Protein AF-A0A9E6D3R3-F1 (afdb_monomer_lite)

pLDDT: mean 86.14, std 13.9, range [54.16, 97.5]

Radius of gyration: 13.27 Å; chains: 1; bounding box: 21×15×46 Å

Structure (mmCIF, N/CA/C/O backbone):
data_AF-A0A9E6D3R3-F1
#
_entry.id   AF-A0A9E6D3R3-F1
#
loop_
_atom_site.group_PDB
_atom_site.id
_atom_site.type_symbol
_atom_site.label_atom_id
_atom_site.label_alt_id
_atom_site.label_comp_id
_atom_site.label_asym_id
_atom_site.label_ent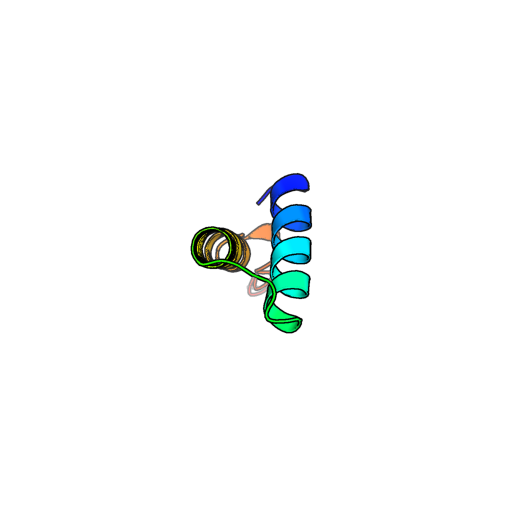ity_id
_atom_site.label_seq_id
_atom_site.pdbx_PDB_ins_code
_atom_site.Cartn_x
_atom_site.Cartn_y
_atom_site.Cartn_z
_atom_site.occupancy
_atom_site.B_iso_or_equiv
_atom_site.auth_seq_id
_atom_site.auth_comp_id
_atom_site.auth_asym_id
_atom_site.auth_atom_id
_atom_site.pdbx_PDB_model_num
ATOM 1 N N . MET A 1 1 ? 7.775 4.488 -9.550 1.00 86.81 1 MET A N 1
ATOM 2 C CA . MET A 1 1 ? 7.645 3.997 -8.159 1.00 86.81 1 MET A CA 1
ATOM 3 C C . MET A 1 1 ? 8.927 3.258 -7.802 1.00 86.81 1 MET A C 1
ATOM 5 O O . MET A 1 1 ? 9.460 2.614 -8.692 1.00 86.81 1 MET A O 1
ATOM 9 N N . ASP A 1 2 ? 9.452 3.370 -6.579 1.00 90.56 2 ASP A N 1
ATOM 10 C CA . ASP A 1 2 ? 10.571 2.522 -6.121 1.00 90.56 2 ASP A CA 1
ATOM 11 C C . ASP A 1 2 ? 10.107 1.365 -5.210 1.00 90.56 2 ASP A C 1
ATOM 13 O O . ASP A 1 2 ? 8.936 1.282 -4.837 1.00 90.56 2 ASP A O 1
ATOM 17 N N . VAL A 1 3 ? 11.022 0.451 -4.858 1.00 91.38 3 VAL A N 1
ATOM 18 C CA . VAL A 1 3 ? 10.714 -0.739 -4.038 1.00 91.38 3 VAL A CA 1
ATOM 19 C C . VAL A 1 3 ? 10.162 -0.369 -2.659 1.00 91.38 3 VAL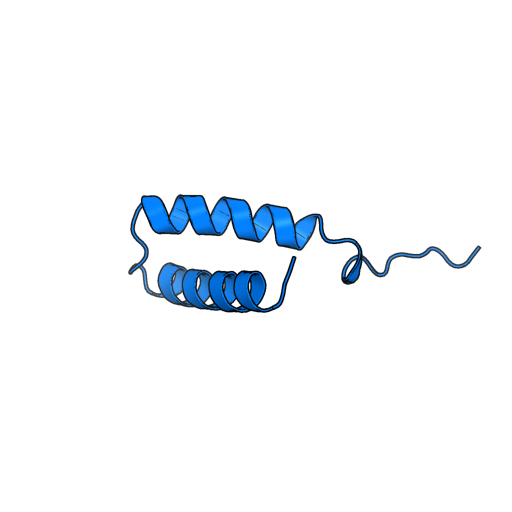 A C 1
ATOM 21 O O . VAL A 1 3 ? 9.226 -1.008 -2.188 1.00 91.38 3 VAL A O 1
ATOM 24 N N . LYS A 1 4 ? 10.691 0.678 -2.018 1.00 95.50 4 LYS A N 1
ATOM 25 C CA . LYS A 1 4 ? 10.234 1.096 -0.684 1.00 95.50 4 LYS A CA 1
ATOM 26 C C . LYS A 1 4 ? 8.840 1.701 -0.757 1.00 95.50 4 LYS A C 1
ATOM 28 O O . LYS A 1 4 ? 8.010 1.455 0.112 1.00 95.50 4 LYS A O 1
ATOM 33 N N . GLU A 1 5 ? 8.583 2.491 -1.792 1.00 94.94 5 GLU A N 1
ATOM 34 C CA . GLU A 1 5 ? 7.263 3.051 -2.068 1.00 94.94 5 GLU A CA 1
ATOM 35 C C . GLU A 1 5 ? 6.236 1.952 -2.365 1.00 94.94 5 GLU A C 1
ATOM 37 O O . GLU A 1 5 ? 5.101 2.039 -1.898 1.00 94.94 5 GLU A O 1
ATOM 42 N N . PHE A 1 6 ? 6.634 0.899 -3.082 1.00 93.62 6 PHE A N 1
ATOM 43 C CA . PHE A 1 6 ? 5.788 -0.265 -3.345 1.00 93.62 6 PHE A CA 1
ATOM 44 C C . PHE A 1 6 ? 5.483 -1.068 -2.070 1.00 93.62 6 PHE A C 1
ATOM 46 O O . PHE A 1 6 ? 4.324 -1.364 -1.783 1.00 93.62 6 PHE A O 1
ATOM 53 N N . GLU A 1 7 ? 6.493 -1.366 -1.249 1.00 96.56 7 GLU A N 1
ATOM 54 C CA . GLU A 1 7 ? 6.302 -2.015 0.057 1.00 96.56 7 GLU A CA 1
ATOM 55 C C . GLU A 1 7 ? 5.390 -1.186 0.970 1.00 96.56 7 GLU A C 1
ATOM 57 O O . GLU A 1 7 ? 4.516 -1.726 1.655 1.00 96.56 7 GLU A O 1
ATOM 62 N N . ARG A 1 8 ? 5.545 0.143 0.944 1.00 97.50 8 ARG A N 1
ATOM 63 C CA . ARG A 1 8 ? 4.688 1.063 1.691 1.00 97.50 8 ARG A CA 1
ATOM 64 C C . ARG A 1 8 ? 3.247 1.035 1.188 1.00 97.50 8 ARG A C 1
ATOM 66 O O . ARG A 1 8 ? 2.334 1.007 2.013 1.00 97.50 8 ARG A O 1
ATOM 73 N N . LEU A 1 9 ? 3.038 1.004 -0.128 1.00 96.50 9 LEU A N 1
A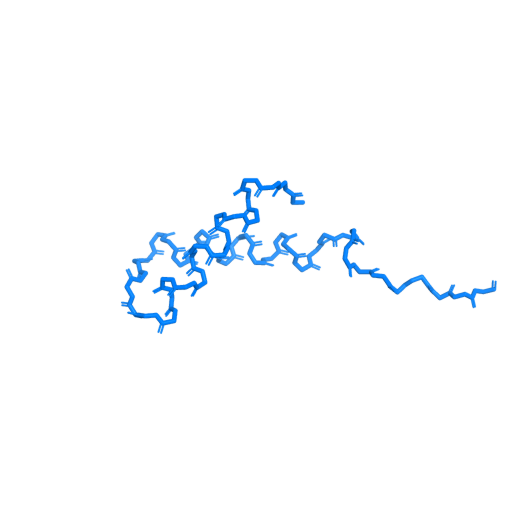TOM 74 C CA . LEU A 1 9 ? 1.711 0.866 -0.725 1.00 96.50 9 LEU A CA 1
ATOM 75 C C . LEU A 1 9 ? 1.041 -0.450 -0.299 1.00 96.50 9 LEU A C 1
ATOM 77 O O . LEU A 1 9 ? -0.127 -0.435 0.094 1.00 96.50 9 LEU A O 1
ATOM 81 N N . ASN A 1 10 ? 1.777 -1.566 -0.285 1.00 95.69 10 ASN A N 1
ATOM 82 C CA . ASN A 1 10 ? 1.256 -2.858 0.177 1.00 95.69 10 ASN A CA 1
ATOM 83 C C . ASN A 1 10 ? 0.847 -2.812 1.654 1.00 95.69 10 ASN A C 1
ATOM 85 O O . ASN A 1 10 ? -0.277 -3.177 1.995 1.00 95.69 10 ASN A O 1
ATOM 89 N N . TYR A 1 11 ? 1.708 -2.272 2.520 1.00 96.94 11 TYR A N 1
ATOM 90 C CA . TYR A 1 11 ? 1.397 -2.105 3.941 1.00 96.94 11 TYR A CA 1
ATOM 91 C C . TYR A 1 11 ? 0.119 -1.279 4.166 1.00 96.94 11 TYR A C 1
ATOM 93 O O . TYR A 1 11 ? -0.738 -1.638 4.976 1.00 96.94 11 TYR A O 1
ATOM 101 N N . LEU A 1 12 ? -0.031 -0.164 3.445 1.00 97.12 12 LEU A N 1
ATOM 102 C CA . LEU A 1 12 ? -1.213 0.692 3.553 1.00 97.12 12 LEU A CA 1
ATOM 103 C C . LEU A 1 12 ? -2.475 0.021 2.992 1.00 97.12 12 LEU A C 1
ATOM 105 O O . LEU A 1 12 ? -3.561 0.236 3.533 1.00 97.12 12 LEU A O 1
ATOM 109 N N . SER A 1 13 ? -2.333 -0.821 1.966 1.00 95.00 13 SER A N 1
ATOM 110 C CA . SER A 1 13 ? -3.430 -1.623 1.410 1.00 95.00 13 SER A CA 1
ATOM 111 C C . SER A 1 13 ? -3.967 -2.608 2.449 1.00 95.00 13 SER A C 1
ATOM 113 O O . SER A 1 13 ? -5.161 -2.612 2.742 1.00 95.00 13 SER A O 1
ATOM 115 N N . GLU A 1 14 ? -3.082 -3.382 3.084 1.00 95.69 14 GLU A N 1
ATOM 116 C CA . GLU A 1 14 ? -3.453 -4.315 4.157 1.00 95.69 14 GLU A CA 1
ATOM 117 C C . GLU A 1 14 ? -4.105 -3.594 5.338 1.00 95.69 14 GLU A C 1
ATOM 119 O O . GLU A 1 14 ? -5.099 -4.053 5.901 1.00 95.69 14 GLU A O 1
ATOM 124 N N . LYS A 1 15 ? -3.568 -2.433 5.713 1.00 94.56 15 LYS A N 1
ATOM 125 C CA . LYS A 1 15 ? -4.099 -1.645 6.823 1.00 94.56 15 LYS A CA 1
ATOM 126 C C . LYS A 1 15 ? -5.490 -1.078 6.532 1.00 94.56 15 LYS A C 1
ATOM 128 O O . LYS A 1 15 ? -6.326 -1.048 7.434 1.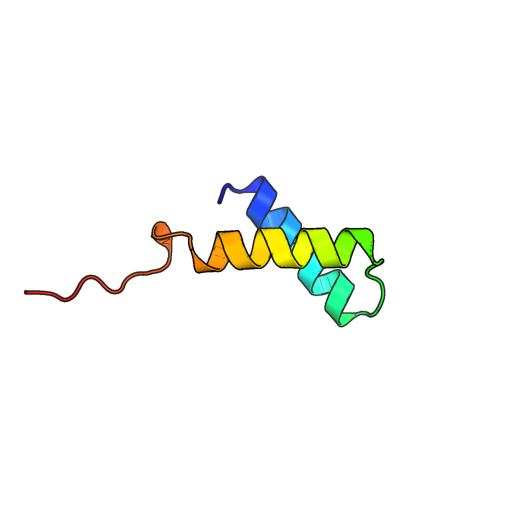00 94.56 15 LYS A O 1
ATOM 133 N N . SER A 1 16 ? -5.736 -0.667 5.288 1.00 90.56 16 SER A N 1
ATOM 134 C CA . SER A 1 16 ? -7.032 -0.150 4.833 1.00 90.56 16 SER A CA 1
ATOM 135 C C . SER A 1 16 ? -8.098 -1.246 4.783 1.00 90.56 16 SER A C 1
ATOM 137 O O . SER A 1 16 ? -9.227 -0.999 5.182 1.00 90.56 16 SER A O 1
ATOM 139 N N . LEU A 1 17 ? -7.737 -2.472 4.382 1.00 91.62 17 LEU A N 1
ATOM 140 C CA . LEU A 1 17 ? -8.650 -3.627 4.401 1.00 91.62 17 LEU A CA 1
ATOM 141 C C . LEU A 1 17 ? -9.086 -4.038 5.815 1.00 91.62 17 LEU A C 1
ATOM 143 O O . LEU A 1 17 ? -10.137 -4.649 5.981 1.00 91.62 17 LEU A O 1
ATOM 147 N N . ASN A 1 18 ? -8.276 -3.716 6.822 1.00 92.62 18 ASN A N 1
ATOM 148 C CA . ASN A 1 18 ? -8.537 -4.038 8.222 1.00 92.62 18 ASN A CA 1
ATOM 149 C C . ASN A 1 18 ? -9.116 -2.848 9.020 1.00 92.62 18 ASN A C 1
ATOM 151 O O . ASN A 1 18 ? -9.024 -2.865 10.245 1.00 92.62 18 ASN A O 1
ATOM 155 N N . ASP A 1 19 ? -9.634 -1.801 8.356 1.00 80.88 19 ASP A N 1
ATOM 156 C CA . ASP A 1 19 ? -10.188 -0.569 8.964 1.00 80.88 19 ASP A CA 1
ATOM 157 C C . ASP A 1 19 ? -9.256 0.136 9.973 1.00 80.88 19 ASP A C 1
ATOM 159 O O . ASP A 1 19 ? -9.679 0.913 10.829 1.00 80.88 19 ASP A O 1
ATOM 163 N N . ASN A 1 20 ? -7.949 -0.100 9.862 1.00 88.06 20 ASN A N 1
ATOM 164 C CA . ASN A 1 20 ? -6.956 0.385 10.819 1.00 88.06 20 ASN A CA 1
ATOM 165 C C . ASN A 1 20 ? -6.171 1.600 10.309 1.00 88.06 20 ASN A C 1
ATOM 167 O O . ASN A 1 20 ? -5.293 2.098 11.018 1.00 88.06 20 ASN A O 1
ATOM 171 N N . ALA A 1 21 ? -6.431 2.063 9.084 1.00 90.06 21 ALA A N 1
ATOM 172 C CA . ALA A 1 21 ? -5.737 3.195 8.482 1.00 90.06 21 ALA A CA 1
ATOM 173 C C . ALA A 1 21 ? -6.289 4.520 9.023 1.00 90.06 21 ALA A C 1
ATOM 175 O O . ALA A 1 21 ? -7.494 4.756 9.028 1.00 90.06 21 ALA A O 1
ATOM 176 N N . ASN A 1 22 ? -5.405 5.417 9.461 1.00 94.25 22 ASN A N 1
ATOM 177 C CA . ASN A 1 22 ? -5.826 6.766 9.843 1.00 94.25 22 ASN A CA 1
ATOM 178 C C . ASN A 1 22 ? -5.888 7.710 8.628 1.00 94.25 22 ASN A C 1
ATOM 180 O O . ASN A 1 22 ? -5.335 7.428 7.568 1.00 94.25 22 ASN A O 1
ATOM 184 N N . LEU A 1 23 ? -6.496 8.889 8.799 1.00 95.06 23 LEU A N 1
ATOM 185 C CA . LEU A 1 23 ? -6.673 9.870 7.719 1.00 95.06 23 LEU A CA 1
ATOM 186 C C . LEU A 1 23 ? -5.366 10.255 7.001 1.00 95.06 23 LEU A C 1
ATOM 188 O O . LEU A 1 23 ? -5.373 10.504 5.797 1.00 95.06 23 LEU A O 1
ATOM 192 N N . ARG A 1 24 ? -4.241 10.338 7.721 1.00 96.31 24 ARG A N 1
ATOM 193 C CA . ARG A 1 24 ? -2.943 10.657 7.110 1.00 96.31 24 ARG A CA 1
ATOM 194 C C . ARG A 1 24 ? -2.463 9.506 6.229 1.00 96.31 24 ARG A C 1
ATOM 196 O O . ARG A 1 24 ? -1.971 9.753 5.135 1.00 96.31 24 ARG A O 1
ATOM 203 N N . GLU A 1 25 ? -2.628 8.280 6.704 1.00 96.88 25 GLU A N 1
ATOM 204 C CA . GLU A 1 25 ? -2.277 7.059 5.979 1.00 96.88 25 GLU A CA 1
ATOM 205 C C . GLU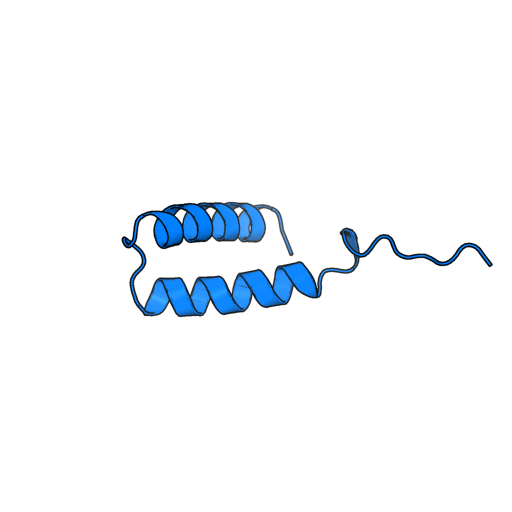 A 1 25 ? -3.162 6.844 4.751 1.00 96.88 25 GLU A C 1
ATOM 207 O O . GLU A 1 25 ? -2.651 6.436 3.717 1.00 96.88 25 GLU A O 1
ATOM 212 N N . MET A 1 26 ? -4.448 7.196 4.817 1.00 95.50 26 MET A N 1
ATOM 213 C CA . MET A 1 26 ? -5.336 7.151 3.649 1.00 95.50 26 MET A CA 1
ATOM 214 C C . MET A 1 26 ? -4.902 8.145 2.565 1.00 95.50 26 MET A C 1
ATOM 216 O O . MET A 1 26 ? -4.848 7.791 1.394 1.00 95.50 26 MET A O 1
ATOM 220 N N . LYS A 1 27 ? -4.504 9.367 2.946 1.00 96.81 27 LYS A N 1
ATOM 221 C CA . LYS A 1 27 ? -3.954 10.344 1.988 1.00 96.81 27 LYS A CA 1
ATOM 222 C C . LYS A 1 27 ? -2.640 9.871 1.366 1.00 96.81 27 LYS A C 1
ATOM 224 O O . LYS A 1 27 ? -2.405 10.086 0.183 1.00 96.81 27 LYS A O 1
ATOM 229 N N . GLU A 1 28 ? -1.777 9.246 2.164 1.00 97.00 28 GLU A N 1
ATOM 230 C CA . GLU A 1 28 ? -0.529 8.650 1.673 1.00 97.00 28 GLU A CA 1
ATOM 231 C C . GLU A 1 28 ? -0.814 7.493 0.703 1.00 97.00 28 GLU A C 1
ATOM 233 O O . GLU A 1 28 ? -0.193 7.403 -0.355 1.00 97.00 28 GLU A O 1
ATOM 238 N N . PHE A 1 29 ? -1.796 6.650 1.028 1.00 96.19 29 PHE A N 1
ATOM 239 C CA . PHE A 1 29 ? -2.256 5.563 0.173 1.00 96.19 29 PHE A CA 1
ATOM 240 C C . PHE A 1 29 ? -2.753 6.083 -1.180 1.00 96.19 29 PHE A C 1
ATOM 242 O O . PHE A 1 29 ? -2.304 5.588 -2.209 1.00 96.19 29 PHE A O 1
ATOM 249 N N . GLU A 1 30 ? -3.604 7.113 -1.200 1.00 95.19 30 GLU A N 1
ATOM 250 C CA . GLU A 1 30 ? -4.097 7.729 -2.442 1.00 95.19 30 GLU A CA 1
ATOM 251 C C . GLU A 1 30 ? -2.950 8.226 -3.336 1.00 95.19 30 GLU A C 1
ATOM 253 O O . GLU A 1 30 ? -2.945 7.979 -4.544 1.00 95.19 30 GLU A O 1
ATOM 258 N N . GLN A 1 31 ? -1.941 8.874 -2.744 1.00 95.88 31 GLN A N 1
ATOM 259 C CA . GLN A 1 31 ? -0.767 9.367 -3.471 1.00 95.88 31 GLN A CA 1
ATOM 260 C C . GLN A 1 31 ? 0.059 8.226 -4.073 1.00 95.88 31 GLN A C 1
ATOM 262 O O . GLN A 1 31 ? 0.416 8.270 -5.253 1.00 95.88 31 GLN A O 1
ATOM 267 N N . LEU A 1 32 ? 0.357 7.195 -3.278 1.00 95.62 32 LEU A N 1
ATOM 268 C CA . LEU A 1 32 ? 1.135 6.043 -3.730 1.00 95.62 32 LEU A CA 1
ATOM 269 C C . LEU A 1 32 ? 0.377 5.217 -4.774 1.00 95.62 32 LEU A C 1
ATOM 271 O O . LEU A 1 32 ? 0.984 4.753 -5.736 1.00 95.62 32 LEU A O 1
ATOM 275 N N . HIS A 1 33 ? -0.941 5.086 -4.629 1.00 93.88 33 HIS A N 1
ATOM 276 C CA . HIS A 1 33 ? -1.797 4.388 -5.580 1.00 93.88 33 HIS A CA 1
ATOM 277 C C . HIS A 1 33 ? -1.870 5.117 -6.932 1.00 93.88 33 HIS A C 1
ATOM 279 O O . HIS A 1 33 ? -1.742 4.475 -7.973 1.00 93.88 33 HIS A O 1
ATOM 285 N N . SER A 1 34 ? -1.991 6.454 -6.946 1.00 92.56 34 SER A N 1
ATOM 286 C CA . SER A 1 34 ? -1.906 7.237 -8.197 1.00 92.56 34 SER A CA 1
ATOM 287 C C . SER A 1 34 ? -0.553 7.040 -8.875 1.00 92.56 34 SER A C 1
ATOM 289 O O . SER A 1 34 ? -0.484 6.718 -10.058 1.00 92.56 34 SER A O 1
ATOM 291 N N . LYS A 1 35 ? 0.534 7.129 -8.095 1.00 91.44 35 LYS A N 1
ATOM 292 C CA . LYS A 1 35 ? 1.899 6.928 -8.594 1.00 91.44 35 LYS A CA 1
ATOM 293 C C . LYS A 1 35 ? 2.112 5.525 -9.170 1.00 91.44 35 LYS A C 1
ATOM 295 O O . LYS A 1 35 ? 2.859 5.373 -10.136 1.00 91.44 35 LYS A O 1
ATOM 300 N N . TRP A 1 36 ? 1.496 4.502 -8.579 1.00 89.56 36 TRP A N 1
ATOM 301 C CA . TRP A 1 36 ? 1.528 3.136 -9.099 1.00 89.56 36 TRP A CA 1
ATOM 302 C C . TRP A 1 36 ? 0.786 3.023 -10.437 1.00 89.56 36 TRP A C 1
ATOM 304 O O . TRP A 1 36 ? 1.370 2.523 -11.393 1.00 89.56 36 TRP A O 1
ATOM 314 N N . ASN A 1 37 ? -0.429 3.572 -10.544 1.00 85.69 37 ASN A N 1
ATOM 315 C CA . ASN A 1 37 ? -1.216 3.560 -11.788 1.00 85.69 37 ASN A CA 1
ATOM 316 C C . ASN A 1 37 ? -0.532 4.302 -12.949 1.00 85.69 37 ASN A C 1
ATOM 318 O O . ASN A 1 37 ? -0.656 3.915 -14.110 1.00 85.69 37 ASN A O 1
ATOM 322 N N . GLU A 1 38 ? 0.196 5.372 -12.638 1.00 84.38 38 GLU A N 1
ATOM 323 C CA . GLU A 1 38 ? 0.945 6.168 -13.615 1.00 84.38 38 GLU A CA 1
ATOM 324 C C . GLU A 1 38 ? 2.314 5.560 -13.969 1.00 84.38 38 GLU A C 1
ATOM 326 O O . GLU A 1 38 ? 2.961 6.013 -14.912 1.00 84.38 38 GLU A O 1
ATOM 331 N N . SER A 1 39 ? 2.792 4.548 -13.234 1.00 74.75 39 SER A N 1
ATOM 332 C CA . SER A 1 39 ? 4.113 3.962 -13.483 1.00 74.75 39 SER A CA 1
ATOM 333 C C . SER A 1 39 ? 4.105 3.114 -14.765 1.00 74.75 39 SER A C 1
ATOM 335 O O . SER A 1 39 ? 3.594 1.996 -14.793 1.00 74.75 39 SER A O 1
ATOM 337 N N . GLU A 1 40 ? 4.729 3.641 -15.826 1.00 64.50 40 GLU A N 1
ATOM 338 C CA . GLU A 1 40 ? 4.817 3.019 -17.160 1.00 64.50 40 GLU A CA 1
ATOM 339 C C . GLU A 1 40 ? 5.460 1.621 -17.171 1.00 64.50 40 GLU A C 1
ATOM 341 O O . GLU A 1 40 ? 5.126 0.810 -18.029 1.00 64.50 40 GLU A O 1
ATOM 346 N N . GLU A 1 41 ? 6.312 1.292 -16.191 1.00 60.53 41 GLU A N 1
ATOM 347 C CA . GLU A 1 41 ? 6.945 -0.034 -16.046 1.00 60.53 41 GLU A CA 1
ATOM 348 C C . GLU A 1 41 ? 5.941 -1.199 -15.944 1.00 60.53 41 GLU A C 1
ATOM 350 O O . GLU A 1 41 ? 6.280 -2.325 -16.306 1.00 60.53 41 GLU A O 1
ATOM 355 N N . PHE A 1 42 ? 4.704 -0.941 -15.498 1.00 54.16 42 PHE A N 1
ATOM 356 C CA . PHE A 1 42 ? 3.630 -1.943 -15.420 1.00 54.16 42 PHE A CA 1
ATOM 357 C C . PHE A 1 42 ? 2.513 -1.733 -16.453 1.00 54.16 42 PHE A C 1
ATOM 359 O O . PHE A 1 42 ? 1.677 -2.620 -16.639 1.00 54.16 42 PHE A O 1
ATOM 366 N N . ASN A 1 43 ? 2.524 -0.616 -17.185 1.00 57.59 43 ASN A N 1
ATOM 367 C CA . ASN A 1 43 ? 1.617 -0.363 -18.303 1.00 57.59 43 ASN A CA 1
ATOM 368 C C . ASN A 1 43 ? 2.175 -1.017 -19.580 1.00 57.59 43 ASN A C 1
ATOM 370 O O . ASN A 1 43 ? 2.504 -0.347 -20.555 1.00 57.59 43 ASN A O 1
ATOM 374 N N . LEU A 1 44 ? 2.281 -2.352 -19.586 1.00 62.75 44 LEU A N 1
ATOM 375 C CA . LEU A 1 44 ? 2.723 -3.170 -20.729 1.00 62.75 44 LEU A CA 1
ATOM 376 C C . LEU A 1 44 ? 1.687 -3.225 -21.874 1.00 62.75 44 LEU A C 1
ATOM 378 O O . LEU A 1 44 ? 1.404 -4.288 -22.423 1.00 62.75 44 LEU A O 1
ATOM 382 N N . PHE A 1 45 ? 1.139 -2.084 -22.283 1.00 62.78 45 PHE A N 1
ATOM 383 C CA . PHE A 1 45 ? 0.458 -1.949 -23.568 1.00 62.78 45 PHE A CA 1
ATOM 384 C C . PHE A 1 45 ? 1.363 -1.190 -24.531 1.00 62.78 45 PHE A C 1
ATOM 386 O O . PHE A 1 45 ? 1.121 -0.035 -24.865 1.00 62.78 45 PHE A O 1
ATOM 393 N N . VAL A 1 46 ? 2.409 -1.870 -25.000 1.00 60.75 46 VAL A N 1
ATOM 394 C CA . VAL A 1 46 ? 3.044 -1.507 -26.268 1.00 60.75 46 VAL A CA 1
ATOM 395 C C . VAL A 1 46 ? 2.188 -2.160 -27.358 1.00 60.75 46 VAL A C 1
ATOM 397 O O . VAL A 1 46 ? 2.151 -3.392 -27.422 1.00 60.75 46 VAL A O 1
ATOM 400 N N . PRO A 1 47 ? 1.448 -1.407 -28.192 1.00 58.75 47 PRO A N 1
ATOM 401 C CA . PRO A 1 47 ? 0.824 -1.999 -29.362 1.00 58.75 47 PRO A CA 1
ATOM 402 C C . PRO A 1 47 ? 1.960 -2.462 -30.275 1.00 58.75 47 PRO A C 1
ATOM 404 O O . PRO A 1 47 ? 2.788 -1.650 -30.684 1.00 58.75 47 PRO A O 1
ATOM 407 N N . PHE A 1 48 ? 2.030 -3.759 -30.571 1.00 60.94 48 PHE A N 1
ATOM 408 C CA . PHE A 1 48 ? 2.899 -4.248 -31.636 1.00 60.94 48 PHE A CA 1
ATOM 409 C C . PHE A 1 48 ? 2.381 -3.671 -32.960 1.00 60.94 48 PHE A C 1
ATOM 411 O O . PHE A 1 48 ? 1.359 -4.125 -33.476 1.00 60.94 48 PHE A O 1
ATOM 418 N N . SER A 1 49 ? 3.037 -2.619 -33.447 1.00 58.94 49 SER A N 1
ATOM 419 C CA . SER A 1 49 ? 2.887 -2.080 -34.803 1.00 58.94 49 SER A CA 1
ATOM 420 C C . SER A 1 49 ? 3.799 -2.802 -35.781 1.00 58.94 49 SER A C 1
ATOM 422 O O . SER A 1 49 ? 4.974 -3.011 -35.397 1.00 58.94 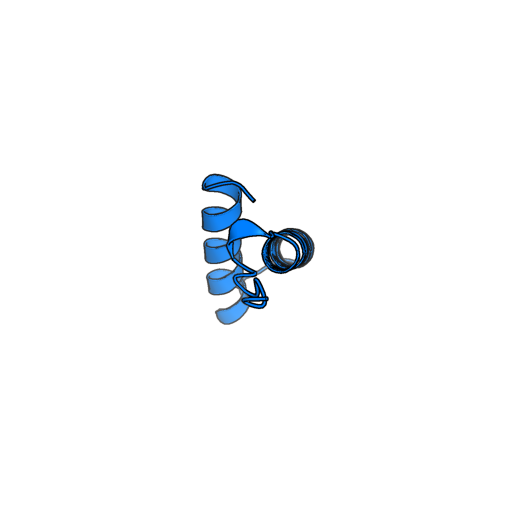49 SER A O 1
#

Secondary structure (DSSP, 8-state):
--HHHHHHHHHHHHHHHTT---HHHHHHHHHHHHHHHT-GGG-------

Sequence (49 aa):
MDVKEFERLNYLSEKSLNDNANLREMKEFEQLHSKWNESEEFNLFVPFS

Foldseek 3Di:
DDPVLVVLLVVLVVCVVVVNADPVSVVSNVVSVVVVVPPVVPVPPPPPD